Protein AF-A0A1N7NY79-F1 (afdb_monomer)

Mean predicted aligned error: 8.46 Å

Foldseek 3Di:
DVVVVVVVVVVVVVVVVVVVLVVCQVVFDKDWAQAKKWWAPDPVRIDIDGGGFIWTFDDDDPVDTDTDHDDDDPPVVVDDDDDDPDDPDDDGTDIDDD

Sequence (98 aa):
MRYFVLILVSILSFAAGAFWFKWQLLESKPVSLTQTLSVQSSSDNIGVLPKGTILYPYSDGPDIETYILFVNSKYLNAIEAVGFENIMTVAPLDGYSE

Nearest PDB structures (foldseek):
  2p17-assembly1_A  TM=5.263E-01  e=1.594E+00  Geobacillus kaustophilus HTA426
  5va1-assembly1_A  TM=4.534E-01  e=3.941E+00  Homo sapiens
  5va3-assembly1_A  TM=4.617E-01  e=5.659E+00  Homo sapiens

Organism: NCBI:txid619304

pLDDT: mean 83.6, std 10.9, range [52.41, 95.25]

Solvent-accessible surface area (backbone atoms only — not comparable to full-atom values): 6271 Å² total; per-residue (Å²): 110,76,65,59,54,52,54,51,51,52,53,52,52,51,52,50,50,57,50,50,56,57,48,49,56,74,68,42,76,66,46,60,36,90,49,63,36,40,30,32,83,47,102,87,44,73,49,74,46,58,53,62,46,65,35,34,68,70,48,83,50,98,90,51,74,42,65,46,74,88,78,92,77,89,60,63,89,82,58,79,93,76,80,69,93,42,96,92,54,84,86,77,64,53,74,44,74,133

Secondary structure (DSSP, 8-state):
-HHHHHHHHHHHHHHHHHHHHHHHHHHS--EE-SS-EEEEEETTEEEEEPTT-EEEEEE--SS--EEE-----S-GGG--PPPPSSTT---PPEEE--

Structure (mmCIF, N/CA/C/O backbone):
data_AF-A0A1N7NY79-F1
#
_entry.id   AF-A0A1N7NY79-F1
#
loop_
_atom_site.group_PDB
_atom_site.id
_atom_site.type_symbol
_atom_site.label_atom_id
_atom_site.label_alt_id
_atom_site.label_comp_id
_atom_site.label_asym_id
_atom_site.label_entity_id
_atom_site.label_seq_id
_atom_site.pdbx_PDB_ins_code
_atom_site.Cartn_x
_atom_site.Cartn_y
_atom_site.Cartn_z
_atom_site.occupancy
_atom_site.B_iso_or_equiv
_atom_site.auth_seq_id
_atom_site.auth_comp_id
_atom_site.auth_asym_id
_atom_site.auth_atom_i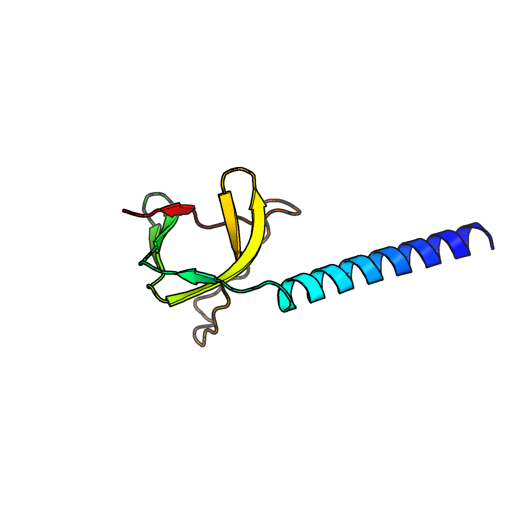d
_atom_site.pdbx_PDB_model_num
ATOM 1 N N . MET A 1 1 ? 29.427 -1.804 -34.202 1.00 63.50 1 MET A N 1
ATOM 2 C CA . MET A 1 1 ? 29.954 -1.011 -33.066 1.00 63.50 1 MET A CA 1
ATOM 3 C C . MET A 1 1 ? 28.977 0.068 -32.595 1.00 63.50 1 MET A C 1
ATOM 5 O O . MET A 1 1 ? 28.4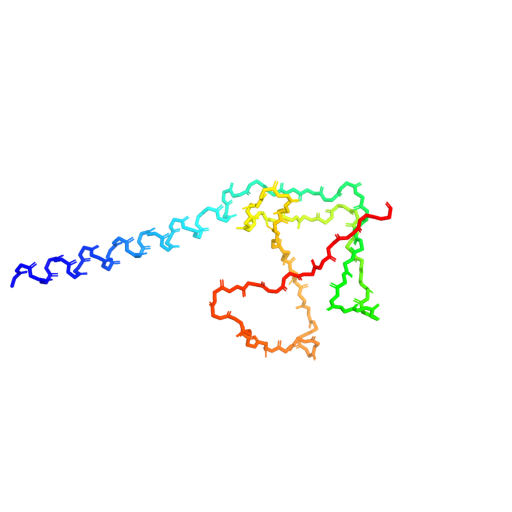90 -0.051 -31.483 1.00 63.50 1 MET A O 1
ATOM 9 N N . ARG A 1 2 ? 28.612 1.068 -33.415 1.00 73.88 2 ARG A N 1
ATOM 10 C CA . ARG A 1 2 ? 27.777 2.217 -32.985 1.00 73.88 2 ARG A CA 1
ATOM 11 C C . ARG A 1 2 ? 26.399 1.844 -32.400 1.00 73.88 2 ARG A C 1
ATOM 13 O O . ARG A 1 2 ? 26.019 2.384 -31.371 1.00 73.88 2 ARG A O 1
ATOM 20 N N . TYR A 1 3 ? 25.692 0.878 -32.991 1.00 85.25 3 TYR A N 1
ATOM 21 C CA . TYR A 1 3 ? 24.389 0.414 -32.481 1.00 85.25 3 TYR A CA 1
ATOM 22 C C . TYR A 1 3 ? 24.489 -0.443 -31.214 1.00 85.25 3 TYR A C 1
ATOM 24 O O . TYR A 1 3 ? 23.613 -0.377 -30.364 1.00 85.25 3 TYR A O 1
ATOM 32 N N . PHE A 1 4 ? 25.580 -1.197 -31.052 1.00 89.75 4 PHE A N 1
ATOM 33 C CA . PHE A 1 4 ? 25.819 -2.007 -29.852 1.00 89.75 4 PHE A CA 1
ATOM 34 C C . PHE A 1 4 ? 25.982 -1.134 -28.606 1.00 89.75 4 PHE A C 1
ATOM 36 O O . PHE A 1 4 ? 25.438 -1.455 -27.557 1.00 89.75 4 PHE A O 1
ATOM 43 N N . VAL A 1 5 ? 26.679 -0.001 -28.741 1.00 92.00 5 VAL A N 1
ATOM 44 C CA . VAL A 1 5 ? 26.826 0.977 -27.655 1.00 92.00 5 VAL A CA 1
ATOM 45 C C . VAL A 1 5 ? 25.473 1.586 -27.286 1.00 92.00 5 VAL A C 1
ATOM 47 O O . VAL A 1 5 ? 25.163 1.691 -26.106 1.00 92.00 5 VAL A O 1
ATOM 50 N N . LEU A 1 6 ? 24.640 1.930 -28.274 1.00 91.88 6 LEU A N 1
ATOM 51 C CA . LEU A 1 6 ? 23.305 2.481 -28.017 1.00 91.88 6 LEU A CA 1
ATOM 52 C C . LEU A 1 6 ? 22.402 1.479 -27.290 1.00 91.88 6 LEU A C 1
ATOM 54 O O . LEU A 1 6 ? 21.798 1.837 -26.287 1.00 91.88 6 LEU A O 1
ATOM 58 N N . ILE A 1 7 ? 22.371 0.220 -27.739 1.00 93.94 7 ILE A N 1
ATOM 59 C CA . ILE A 1 7 ? 21.592 -0.842 -27.086 1.00 93.94 7 ILE A CA 1
ATOM 60 C C . ILE A 1 7 ? 22.069 -1.050 -25.643 1.00 93.94 7 ILE A C 1
ATOM 62 O O . ILE A 1 7 ? 21.248 -1.128 -24.732 1.00 93.94 7 ILE A O 1
ATOM 66 N N . LEU A 1 8 ? 23.386 -1.086 -25.417 1.00 94.31 8 LEU A N 1
ATOM 67 C CA . LEU A 1 8 ? 23.956 -1.245 -24.079 1.00 94.31 8 LEU A CA 1
ATOM 68 C C . LEU A 1 8 ? 23.558 -0.088 -23.150 1.00 94.31 8 LEU A C 1
ATOM 70 O O . LEU A 1 8 ? 23.124 -0.330 -22.027 1.00 94.31 8 LEU A O 1
ATOM 74 N N . VAL A 1 9 ? 23.667 1.159 -23.621 1.00 94.62 9 VAL A N 1
ATOM 75 C CA . VAL A 1 9 ? 23.277 2.344 -22.843 1.00 94.62 9 VAL A CA 1
ATOM 76 C C . VAL A 1 9 ? 21.782 2.319 -22.532 1.00 94.62 9 VAL A C 1
ATOM 78 O O . VAL A 1 9 ? 21.411 2.559 -21.389 1.00 94.62 9 VAL A 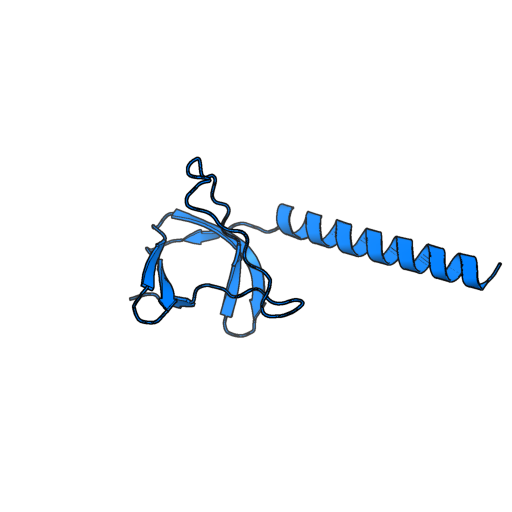O 1
ATOM 81 N N . SER A 1 10 ? 20.925 1.951 -23.489 1.00 92.19 10 SER A N 1
ATOM 82 C CA . SER A 1 10 ? 19.481 1.831 -23.251 1.00 92.19 10 SER A CA 1
ATOM 83 C C . SER A 1 10 ? 19.142 0.783 -22.188 1.00 92.19 10 SER A C 1
ATOM 85 O O . SER A 1 10 ? 18.326 1.061 -21.310 1.00 92.19 10 SER A O 1
ATOM 87 N N . ILE A 1 11 ? 19.786 -0.390 -22.220 1.00 94.56 11 ILE A N 1
ATOM 88 C CA . ILE A 1 11 ? 19.587 -1.437 -21.204 1.00 94.56 11 ILE A CA 1
ATOM 89 C C . ILE A 1 11 ? 20.033 -0.936 -19.825 1.00 94.56 11 ILE A C 1
ATOM 91 O O . ILE A 1 11 ? 19.312 -1.119 -18.845 1.00 94.56 11 ILE A O 1
ATOM 95 N N . LEU A 1 12 ? 21.189 -0.270 -19.745 1.00 93.62 12 LEU A N 1
ATOM 96 C CA . LEU A 1 12 ? 21.699 0.282 -18.489 1.00 93.62 12 LEU A CA 1
ATOM 97 C C . LEU A 1 12 ? 20.795 1.389 -17.935 1.00 93.62 12 LEU A C 1
ATOM 99 O O . LEU A 1 12 ? 20.501 1.383 -16.742 1.00 93.62 12 LEU A O 1
ATOM 103 N N . SER A 1 13 ? 20.307 2.301 -18.779 1.00 93.06 13 SER A N 1
ATOM 104 C CA . SER A 1 13 ? 19.363 3.348 -18.372 1.00 93.06 13 SER A CA 1
ATOM 105 C C . SER A 1 13 ? 18.034 2.766 -17.888 1.00 93.06 13 SER A C 1
ATOM 107 O O . SER A 1 13 ? 17.510 3.219 -16.872 1.00 93.06 13 SER A O 1
ATOM 109 N N . PHE A 1 14 ? 17.512 1.736 -18.561 1.00 90.25 14 PHE A N 1
ATOM 110 C CA . PHE A 1 14 ? 16.294 1.050 -18.131 1.00 90.25 14 PHE A CA 1
ATOM 111 C C . PHE A 1 14 ? 16.487 0.346 -16.780 1.00 90.25 14 PHE A C 1
ATOM 113 O O . PHE A 1 14 ? 15.674 0.518 -15.873 1.00 90.25 14 PHE A O 1
ATOM 120 N N . ALA A 1 15 ? 17.589 -0.392 -16.610 1.00 87.38 15 ALA A N 1
ATOM 121 C CA . ALA A 1 15 ? 17.909 -1.065 -15.352 1.00 87.38 15 ALA A CA 1
ATOM 122 C C . ALA A 1 15 ? 18.110 -0.068 -14.198 1.00 87.38 15 ALA A C 1
ATOM 124 O O . ALA A 1 15 ? 17.615 -0.300 -13.096 1.00 87.38 15 ALA A O 1
ATOM 125 N N . ALA A 1 16 ? 18.778 1.062 -14.456 1.00 86.31 16 ALA A N 1
ATOM 126 C CA . ALA A 1 16 ? 18.944 2.137 -13.481 1.00 86.31 16 ALA A CA 1
ATOM 127 C C . ALA A 1 16 ? 17.595 2.754 -13.075 1.00 86.31 16 ALA A C 1
ATOM 129 O O . ALA A 1 16 ? 17.358 2.960 -11.888 1.00 86.31 16 ALA A O 1
ATOM 130 N N . GLY A 1 17 ? 16.689 2.983 -14.033 1.00 82.62 17 GLY A N 1
ATOM 131 C CA . GLY A 1 17 ? 15.335 3.471 -13.756 1.00 82.62 17 GLY A CA 1
ATOM 132 C C . GLY A 1 17 ? 14.506 2.490 -12.921 1.00 82.62 17 GLY A C 1
ATOM 133 O O . GLY A 1 17 ? 13.913 2.883 -11.918 1.00 82.62 17 GLY A O 1
ATOM 134 N N . ALA A 1 18 ? 14.520 1.200 -13.271 1.00 74.25 18 ALA A N 1
ATOM 135 C CA . ALA A 1 18 ? 13.821 0.162 -12.509 1.00 74.25 18 ALA A CA 1
ATOM 136 C C . ALA A 1 18 ? 14.354 0.037 -11.070 1.00 74.25 18 ALA A C 1
ATOM 138 O O . ALA A 1 18 ? 13.593 -0.149 -10.119 1.00 74.25 18 ALA A O 1
ATOM 139 N N . PHE A 1 19 ? 15.670 0.172 -10.899 1.00 75.62 19 PHE A N 1
ATOM 140 C CA . PHE A 1 19 ? 16.308 0.151 -9.589 1.00 75.62 19 PHE A CA 1
ATOM 141 C C . PHE A 1 19 ? 15.981 1.397 -8.755 1.00 75.62 19 PHE A C 1
ATOM 143 O O . PHE A 1 19 ? 15.663 1.267 -7.573 1.00 75.62 19 PHE A O 1
ATOM 150 N N . 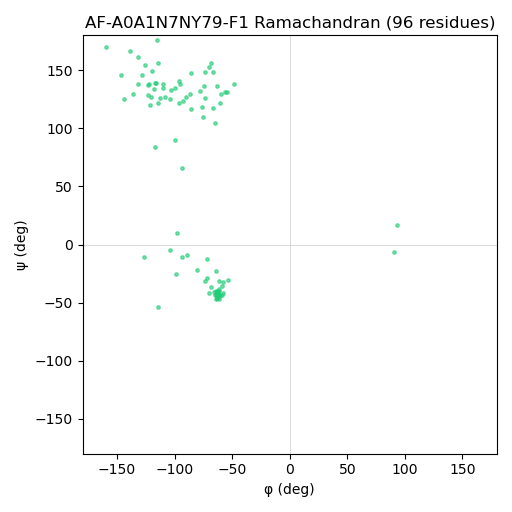TRP A 1 20 ? 15.972 2.580 -9.378 1.00 75.56 20 TRP A N 1
ATOM 151 C CA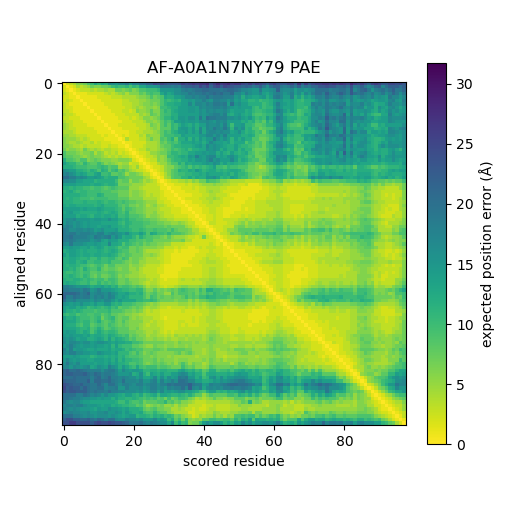 . TRP A 1 20 ? 15.555 3.833 -8.743 1.00 75.56 20 TRP A CA 1
ATOM 152 C C . TRP A 1 20 ? 14.113 3.759 -8.233 1.00 75.56 20 TRP A C 1
ATOM 154 O O . TRP A 1 20 ? 13.845 4.117 -7.090 1.00 75.56 20 TRP A O 1
ATOM 164 N N . PHE A 1 21 ? 13.201 3.202 -9.031 1.00 67.69 21 PHE A N 1
ATOM 165 C CA . PHE A 1 21 ? 11.801 3.028 -8.640 1.00 67.69 21 PHE A CA 1
ATOM 166 C C . PHE A 1 21 ? 11.637 2.120 -7.410 1.00 67.69 21 PHE A C 1
ATOM 168 O O . PHE A 1 21 ? 10.864 2.417 -6.501 1.00 67.69 21 PHE A O 1
ATOM 175 N N . LYS A 1 22 ? 12.419 1.034 -7.323 1.00 62.75 22 LYS A N 1
ATOM 176 C CA . LYS A 1 22 ? 12.435 0.175 -6.128 1.00 62.75 22 LYS A CA 1
ATOM 177 C C . LYS A 1 22 ? 12.925 0.933 -4.890 1.00 62.75 22 LYS A C 1
ATOM 179 O O . LYS A 1 22 ? 12.387 0.730 -3.802 1.00 62.75 22 LYS A O 1
ATOM 184 N N . TRP A 1 23 ? 13.938 1.785 -5.044 1.00 64.56 23 TRP A N 1
ATOM 185 C CA . TRP A 1 23 ? 14.437 2.607 -3.941 1.00 64.56 23 TRP A CA 1
ATOM 186 C C . TRP A 1 23 ? 13.440 3.674 -3.506 1.00 64.56 23 TRP A C 1
ATOM 188 O O . TRP A 1 23 ? 13.275 3.889 -2.310 1.00 64.56 23 TRP A O 1
ATOM 198 N N . GLN A 1 24 ? 12.705 4.253 -4.453 1.00 69.94 24 GLN A N 1
ATOM 199 C CA . GLN A 1 24 ? 11.656 5.227 -4.179 1.00 69.94 24 GLN A CA 1
ATOM 200 C C . GLN A 1 24 ? 10.563 4.662 -3.259 1.00 69.94 24 GLN A C 1
ATOM 202 O O . GLN A 1 24 ? 10.087 5.377 -2.383 1.00 69.94 24 GLN A O 1
ATOM 207 N N . LEU A 1 25 ? 10.212 3.375 -3.381 1.00 69.69 25 LEU A N 1
ATOM 208 C CA . LEU A 1 25 ? 9.281 2.726 -2.449 1.00 69.69 25 LEU A CA 1
ATOM 209 C C . LEU A 1 25 ? 9.861 2.638 -1.025 1.00 69.69 25 LEU A C 1
ATOM 211 O O . LEU A 1 25 ? 9.151 2.876 -0.052 1.00 69.69 25 LEU A O 1
ATOM 215 N N . LEU A 1 26 ? 11.150 2.315 -0.891 1.00 68.06 26 LEU A N 1
ATOM 216 C CA . LEU A 1 26 ? 11.827 2.208 0.410 1.00 68.06 26 LEU A CA 1
ATOM 217 C C . LEU A 1 26 ? 12.056 3.573 1.076 1.00 68.06 26 LEU A C 1
ATOM 219 O O . LEU A 1 26 ? 12.095 3.653 2.301 1.00 68.06 26 LEU A O 1
ATOM 223 N N . GLU A 1 27 ? 12.206 4.629 0.279 1.00 71.75 27 GLU A N 1
ATOM 224 C CA . GLU A 1 27 ? 12.342 6.015 0.743 1.00 71.75 27 GLU A CA 1
ATOM 225 C C . GLU A 1 27 ? 10.996 6.738 0.889 1.00 71.75 27 GLU A C 1
ATOM 227 O O . GLU A 1 27 ? 10.940 7.841 1.443 1.00 71.75 27 GLU A O 1
ATOM 232 N N . SER A 1 28 ? 9.904 6.129 0.416 1.00 73.00 28 SER A N 1
ATOM 233 C CA . SER A 1 28 ? 8.564 6.680 0.582 1.00 73.00 28 SER A CA 1
ATOM 234 C C . SER A 1 28 ? 8.256 6.815 2.074 1.00 73.00 28 SER A C 1
ATOM 236 O O . SER A 1 28 ? 8.474 5.894 2.863 1.00 73.00 28 SER A O 1
ATOM 238 N N . LYS A 1 29 ? 7.803 8.0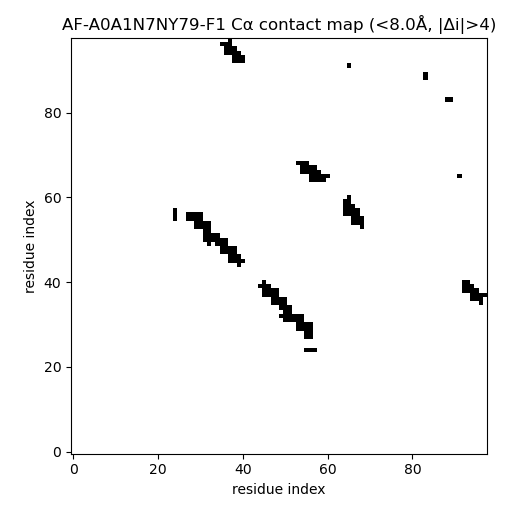01 2.492 1.00 85.31 29 LYS A N 1
ATOM 239 C CA . LYS A 1 29 ? 7.431 8.256 3.887 1.00 85.31 29 LYS A CA 1
ATOM 240 C C . LYS A 1 29 ? 6.085 7.577 4.142 1.00 85.31 29 LYS A C 1
ATOM 242 O O . LYS A 1 29 ? 5.088 8.055 3.600 1.00 85.31 29 LY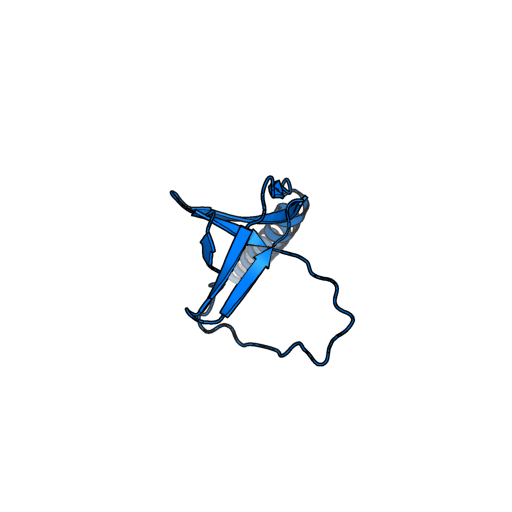S A O 1
ATOM 247 N N . PRO A 1 30 ? 6.028 6.487 4.926 1.00 90.00 30 PRO A N 1
ATOM 248 C CA . PRO A 1 30 ? 4.767 5.817 5.183 1.00 90.00 30 PRO A CA 1
ATOM 249 C C . PRO A 1 30 ? 3.848 6.724 6.000 1.00 90.00 30 PRO A C 1
ATOM 251 O O . PRO A 1 30 ? 4.305 7.509 6.837 1.00 90.00 30 PRO A O 1
ATOM 254 N N . VAL A 1 31 ? 2.548 6.578 5.780 1.00 92.25 31 VAL A N 1
ATOM 255 C CA . VAL A 1 31 ? 1.506 7.302 6.512 1.00 92.25 31 VAL A CA 1
ATOM 256 C C . VAL A 1 31 ? 0.680 6.324 7.340 1.00 92.25 31 VAL A C 1
ATOM 258 O O . VAL A 1 31 ? 0.638 5.129 7.053 1.00 92.25 31 VAL A O 1
ATOM 261 N N . SER A 1 32 ? 0.048 6.811 8.405 1.00 94.94 32 SER A N 1
ATOM 262 C CA . SER A 1 32 ? -0.779 5.992 9.293 1.00 94.94 32 SER A CA 1
ATOM 263 C C . SER A 1 32 ? -2.215 6.490 9.270 1.00 94.94 32 SER A C 1
ATOM 265 O O . SER A 1 32 ? -2.451 7.694 9.391 1.00 94.94 32 SER A O 1
ATOM 267 N N . LEU A 1 33 ? -3.171 5.569 9.144 1.00 93.94 33 LEU A N 1
ATOM 268 C CA . LEU A 1 33 ? -4.589 5.904 9.211 1.00 93.94 33 LEU A CA 1
ATOM 269 C C . LEU A 1 33 ? -4.937 6.532 10.567 1.00 93.94 33 LEU A C 1
ATOM 271 O O . LEU A 1 33 ? -4.766 5.917 11.623 1.00 93.94 33 LEU A O 1
ATOM 275 N N . THR A 1 34 ? -5.473 7.750 10.544 1.00 94.81 34 THR A N 1
ATOM 276 C CA . THR A 1 34 ? -5.905 8.483 11.747 1.00 94.81 34 THR A CA 1
ATOM 277 C C . THR A 1 34 ? -7.283 8.043 12.243 1.00 94.81 34 THR A C 1
ATOM 279 O O . THR A 1 34 ? -7.585 8.189 13.433 1.00 94.81 34 THR A O 1
ATOM 282 N N . GLN A 1 35 ? -8.075 7.445 11.355 1.00 93.25 35 GLN A N 1
ATOM 283 C CA . GLN A 1 35 ? -9.395 6.878 11.596 1.00 93.25 35 GLN A CA 1
ATOM 284 C C . GLN A 1 35 ? -9.555 5.548 10.857 1.00 93.25 35 GLN A C 1
ATOM 286 O O . GLN A 1 35 ? -8.738 5.194 10.011 1.00 93.25 35 GLN A O 1
ATOM 291 N N . THR A 1 36 ? -10.589 4.795 11.213 1.00 93.69 36 THR A N 1
ATOM 292 C CA . THR A 1 36 ? -10.975 3.586 10.486 1.00 93.69 36 THR A CA 1
ATOM 293 C C . THR A 1 36 ? -11.392 3.957 9.062 1.00 93.69 36 THR A C 1
ATOM 295 O O . THR A 1 36 ? -12.107 4.938 8.881 1.00 93.69 36 THR A O 1
ATOM 298 N N . LEU A 1 37 ? -10.942 3.190 8.068 1.00 93.06 37 LEU A N 1
ATOM 299 C CA . LEU A 1 37 ? -11.274 3.405 6.660 1.00 93.06 37 LEU A CA 1
ATOM 300 C C . LEU A 1 37 ? -12.098 2.224 6.147 1.00 93.06 37 LEU A C 1
ATOM 302 O O . LEU A 1 37 ? -11.631 1.083 6.188 1.00 93.06 37 LEU A O 1
ATOM 306 N N . SER A 1 38 ? -13.303 2.494 5.654 1.00 92.81 38 SER A N 1
ATOM 307 C CA . SER A 1 38 ? -14.111 1.490 4.962 1.00 92.81 38 SER A CA 1
ATOM 308 C C . SER A 1 38 ? -13.575 1.323 3.545 1.00 92.81 38 SER A C 1
ATOM 310 O O . SER A 1 38 ? -13.325 2.313 2.858 1.00 92.81 38 SER A O 1
ATOM 312 N N . VAL A 1 39 ? -13.368 0.079 3.120 1.00 91.88 39 VAL A N 1
ATOM 313 C CA . VAL A 1 39 ? -12.856 -0.256 1.786 1.00 91.88 39 VAL A CA 1
ATOM 314 C C . VAL A 1 39 ? -13.841 -1.170 1.078 1.00 91.88 39 VAL A C 1
ATOM 316 O O . VAL A 1 39 ? -14.356 -2.100 1.691 1.00 91.88 39 VAL A O 1
ATOM 319 N N . GLN A 1 40 ? -14.102 -0.938 -0.204 1.00 89.38 40 GLN A N 1
ATOM 320 C CA . GLN A 1 40 ? -15.003 -1.788 -0.985 1.00 89.38 40 GLN A CA 1
ATOM 321 C C . GLN A 1 40 ? -14.296 -2.371 -2.207 1.00 89.38 40 GLN A C 1
ATOM 323 O O . GLN A 1 40 ? -13.549 -1.683 -2.901 1.00 89.38 40 GLN A O 1
ATOM 328 N N . SER A 1 41 ? -14.550 -3.655 -2.470 1.00 85.25 41 SER A N 1
ATOM 329 C CA . SER A 1 41 ? -14.165 -4.306 -3.732 1.00 85.25 41 SER A CA 1
ATOM 330 C C . SER A 1 41 ? -15.339 -4.394 -4.710 1.00 85.25 41 SER A C 1
ATOM 332 O O . SER A 1 41 ? -15.132 -4.519 -5.912 1.00 85.25 41 SER A O 1
ATOM 334 N N . SER A 1 42 ? -16.569 -4.392 -4.195 1.00 83.81 42 SER A N 1
ATOM 335 C CA . SER A 1 42 ? -17.831 -4.346 -4.943 1.00 83.81 42 SER A CA 1
ATOM 336 C C . SER A 1 42 ? -18.936 -3.846 -4.005 1.00 83.81 42 SER A C 1
ATOM 338 O O . SER A 1 42 ? -18.709 -3.766 -2.798 1.00 83.81 42 SER A O 1
ATOM 340 N N . SER A 1 43 ? -20.128 -3.541 -4.530 1.00 81.81 43 SER A N 1
ATOM 341 C CA . SER A 1 43 ? -21.251 -2.987 -3.749 1.00 81.81 43 SER A CA 1
ATOM 342 C C . SER A 1 43 ? -21.630 -3.811 -2.515 1.00 81.81 43 SER A C 1
ATOM 344 O O . SER A 1 43 ? -22.076 -3.247 -1.521 1.00 81.81 43 SER A O 1
ATOM 346 N N . ASP A 1 44 ? -21.425 -5.128 -2.573 1.00 83.56 44 ASP A N 1
ATOM 347 C CA . ASP A 1 44 ? -21.790 -6.058 -1.501 1.00 83.56 44 ASP A CA 1
ATOM 348 C C . ASP A 1 44 ? -20.574 -6.536 -0.688 1.00 83.56 44 ASP A C 1
ATOM 350 O O . ASP A 1 44 ? -20.726 -7.269 0.291 1.00 83.56 44 ASP A O 1
ATOM 354 N N . ASN A 1 45 ? -19.355 -6.150 -1.084 1.00 84.75 45 ASN A N 1
ATOM 355 C CA . ASN A 1 45 ? -18.114 -6.611 -0.465 1.00 84.75 45 ASN A CA 1
ATOM 356 C C . ASN A 1 45 ? -17.357 -5.437 0.155 1.00 84.75 45 ASN A C 1
ATOM 358 O O . ASN A 1 45 ? -16.466 -4.842 -0.464 1.00 84.75 45 ASN A O 1
ATOM 362 N N . ILE A 1 46 ? -17.767 -5.122 1.384 1.00 87.94 46 ILE A N 1
ATOM 363 C CA . ILE A 1 46 ? -17.224 -4.048 2.212 1.00 87.94 46 ILE A CA 1
ATOM 364 C C . ILE A 1 46 ? -16.331 -4.665 3.291 1.00 87.94 46 ILE A C 1
ATOM 366 O O . ILE A 1 46 ? -16.749 -5.527 4.065 1.00 87.94 46 ILE A O 1
ATOM 370 N N . GLY A 1 47 ? -15.091 -4.197 3.340 1.00 90.56 47 GLY A N 1
ATOM 371 C CA . GLY A 1 47 ? -14.114 -4.475 4.378 1.00 90.56 47 GLY A CA 1
ATOM 372 C C . GLY A 1 47 ? -13.748 -3.211 5.148 1.00 90.56 47 GLY A C 1
ATOM 373 O O . GLY A 1 47 ? -14.189 -2.104 4.840 1.00 90.56 47 GLY A O 1
ATOM 374 N N . VAL A 1 48 ? -12.915 -3.377 6.172 1.00 92.69 48 VAL A N 1
ATOM 375 C CA . VAL A 1 48 ? -12.509 -2.275 7.046 1.00 92.69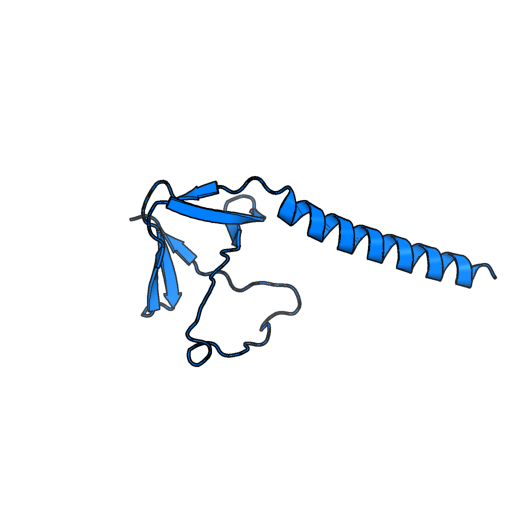 48 VAL A CA 1
ATOM 376 C C . VAL A 1 48 ? -11.011 -2.346 7.310 1.00 92.69 48 VAL A C 1
ATOM 378 O O . VAL A 1 48 ? -10.496 -3.380 7.739 1.00 92.69 48 VAL A O 1
ATOM 381 N N . LEU A 1 49 ? -10.318 -1.227 7.101 1.00 93.75 49 LEU A N 1
ATOM 382 C CA . LEU A 1 49 ? -8.947 -1.023 7.550 1.00 93.75 49 LEU A CA 1
ATOM 383 C C . LEU A 1 49 ? -8.959 -0.280 8.894 1.00 93.75 49 LEU A C 1
ATOM 385 O O . LEU A 1 49 ? -9.498 0.826 8.988 1.00 93.75 49 LEU A O 1
ATOM 389 N N . PRO A 1 50 ? -8.376 -0.856 9.958 1.00 95.06 50 PRO A N 1
ATOM 390 C CA . PRO A 1 50 ? -8.406 -0.239 11.274 1.00 95.06 50 PRO A CA 1
ATOM 391 C C . PRO A 1 50 ? -7.530 1.017 11.336 1.00 95.06 50 PRO A C 1
ATOM 393 O O . PRO A 1 50 ? -6.495 1.119 10.665 1.00 95.06 50 PRO A O 1
ATOM 396 N N . LYS A 1 51 ? -7.900 1.945 12.227 1.00 95.06 51 LYS A N 1
ATOM 397 C CA . LYS A 1 51 ? -7.030 3.055 12.636 1.00 95.06 51 LYS A CA 1
ATOM 398 C C . LYS A 1 51 ? -5.634 2.534 12.998 1.00 95.06 51 LYS A C 1
ATOM 400 O O . LYS A 1 51 ? -5.496 1.529 13.692 1.00 95.06 51 LYS A O 1
ATOM 405 N N . GLY A 1 52 ? -4.605 3.251 12.562 1.00 94.94 52 GLY A N 1
ATOM 406 C CA . GLY A 1 52 ? -3.208 2.888 12.778 1.00 94.94 52 GLY A CA 1
ATOM 407 C C . GLY A 1 52 ? -2.604 2.020 11.673 1.00 94.94 52 GLY A C 1
ATOM 408 O O . GLY A 1 52 ? -1.392 1.814 11.689 1.00 94.94 52 GLY A O 1
ATOM 409 N N . THR A 1 53 ? -3.397 1.556 10.697 1.00 95.25 53 THR A N 1
ATOM 410 C CA . THR A 1 53 ? -2.870 0.849 9.515 1.00 95.25 53 THR A CA 1
ATOM 411 C C . THR A 1 53 ? -1.844 1.722 8.795 1.00 95.25 53 THR A C 1
ATOM 413 O O . THR A 1 53 ? -2.097 2.903 8.550 1.00 95.25 53 THR A O 1
ATOM 416 N N . ILE A 1 54 ? -0.684 1.140 8.483 1.00 94.12 54 ILE A N 1
ATOM 417 C CA . ILE A 1 54 ? 0.409 1.817 7.784 1.00 94.12 54 ILE A CA 1
ATOM 418 C C . ILE A 1 54 ? 0.246 1.630 6.278 1.00 94.12 54 ILE A C 1
ATOM 420 O O . ILE A 1 54 ? 0.133 0.502 5.798 1.00 94.12 54 ILE A O 1
ATOM 424 N N . LEU A 1 55 ? 0.257 2.743 5.552 1.00 92.75 55 LEU A N 1
ATOM 425 C CA . LEU A 1 55 ? 0.100 2.816 4.106 1.00 92.75 55 LEU A CA 1
ATOM 426 C C . LEU A 1 55 ? 1.374 3.375 3.470 1.00 92.75 55 LEU A C 1
ATOM 428 O O . LEU A 1 55 ? 1.981 4.318 3.986 1.00 92.75 55 LEU A O 1
ATOM 432 N N . TYR A 1 56 ? 1.772 2.792 2.342 1.00 90.56 56 TYR A N 1
ATOM 433 C CA . TYR A 1 56 ? 2.961 3.194 1.591 1.00 90.56 56 TYR A CA 1
ATOM 434 C C . TYR A 1 56 ? 2.541 3.886 0.295 1.00 90.56 56 TYR A C 1
ATOM 436 O O . TYR A 1 56 ? 1.766 3.294 -0.454 1.00 90.56 56 TYR A O 1
ATOM 444 N N . PRO A 1 57 ? 3.024 5.104 0.002 1.00 87.69 57 PRO A N 1
ATOM 445 C CA . PRO A 1 57 ? 2.693 5.797 -1.240 1.00 87.69 57 PRO A CA 1
ATOM 446 C C . PRO A 1 57 ? 3.004 4.949 -2.480 1.00 87.69 57 PRO A C 1
ATOM 448 O O . PRO A 1 57 ? 4.103 4.403 -2.602 1.00 87.69 57 PRO A O 1
ATOM 451 N N . TYR A 1 58 ? 2.042 4.852 -3.398 1.00 83.12 58 TYR A N 1
ATOM 452 C CA . TYR A 1 58 ? 2.214 4.180 -4.688 1.00 83.12 58 TYR A CA 1
ATOM 453 C C . TYR A 1 58 ? 2.115 5.157 -5.856 1.00 83.12 58 TYR A C 1
ATOM 455 O O . TYR A 1 58 ? 3.031 5.231 -6.675 1.00 83.12 58 TYR A O 1
ATOM 463 N N . SER A 1 59 ? 1.026 5.921 -5.919 1.00 79.38 59 SER A N 1
ATOM 464 C CA . SER A 1 59 ? 0.827 6.945 -6.942 1.00 79.38 59 SER A CA 1
ATOM 465 C C . SER A 1 59 ? 0.051 8.122 -6.383 1.00 79.38 59 SER A C 1
ATOM 467 O O . SER A 1 59 ? -0.845 7.947 -5.559 1.00 79.38 59 SER A O 1
ATOM 469 N N . ASP A 1 60 ? 0.389 9.303 -6.876 1.00 77.62 60 ASP A N 1
ATOM 470 C CA . ASP A 1 60 ? -0.250 10.562 -6.524 1.00 77.62 60 ASP A CA 1
ATOM 471 C C . ASP A 1 60 ? -1.062 11.062 -7.727 1.00 77.62 60 ASP A C 1
ATOM 473 O O . ASP A 1 60 ? -0.604 10.991 -8.874 1.00 77.62 60 ASP A O 1
ATOM 477 N N . GLY A 1 61 ? -2.287 11.498 -7.465 1.00 76.31 61 GLY A N 1
ATOM 478 C CA . GLY A 1 61 ? -3.241 12.005 -8.441 1.00 76.31 61 GLY A CA 1
ATOM 479 C C . GLY A 1 61 ? -3.839 13.319 -7.938 1.00 76.31 61 GLY A C 1
ATOM 480 O O . GLY A 1 61 ? -3.780 13.600 -6.747 1.00 76.31 61 GLY A O 1
ATOM 481 N N . PRO A 1 62 ? -4.440 14.140 -8.816 1.00 75.75 62 PRO A N 1
ATOM 482 C CA . PRO A 1 62 ? -4.899 15.482 -8.445 1.00 75.75 62 PRO A CA 1
ATOM 483 C C . PRO A 1 62 ? -5.909 15.491 -7.287 1.00 75.75 62 PRO A C 1
ATOM 485 O O . PRO A 1 62 ? -5.899 16.427 -6.494 1.00 75.75 62 PRO A O 1
ATOM 488 N N . ASP A 1 63 ? -6.736 14.447 -7.182 1.00 83.50 63 ASP A N 1
ATOM 489 C CA . ASP A 1 63 ? -7.807 14.346 -6.183 1.00 83.50 63 ASP A CA 1
ATOM 490 C C . ASP A 1 63 ? -7.744 13.052 -5.349 1.00 83.50 63 ASP A C 1
ATOM 492 O O . ASP A 1 63 ? -8.492 12.902 -4.383 1.00 83.50 63 ASP A O 1
ATOM 496 N N . ILE A 1 64 ? -6.900 12.087 -5.739 1.00 84.12 64 ILE A N 1
ATOM 497 C CA . ILE A 1 64 ? -6.848 10.748 -5.138 1.00 84.12 64 ILE A CA 1
ATOM 498 C C . ILE A 1 64 ? -5.400 10.264 -5.097 1.00 84.12 64 ILE A C 1
ATOM 500 O O . ILE A 1 64 ? -4.742 10.147 -6.131 1.00 84.12 64 ILE A O 1
ATOM 504 N N . GLU A 1 65 ? -4.947 9.895 -3.903 1.00 87.00 65 GLU A N 1
ATOM 505 C CA . GLU A 1 65 ? -3.695 9.174 -3.693 1.00 87.00 65 GLU A CA 1
ATOM 506 C C . GLU A 1 65 ? -3.963 7.668 -3.586 1.00 87.00 65 GLU A C 1
ATOM 508 O O . GLU A 1 65 ? -4.936 7.224 -2.975 1.00 87.00 65 GLU A O 1
ATOM 513 N N . THR A 1 66 ? -3.084 6.861 -4.177 1.00 88.06 66 THR A N 1
ATOM 514 C CA . THR A 1 66 ? -3.127 5.397 -4.080 1.00 88.06 66 THR A CA 1
ATOM 515 C C . THR A 1 66 ? -1.962 4.901 -3.241 1.00 88.06 66 THR A C 1
ATOM 517 O O . THR A 1 66 ? -0.821 5.345 -3.405 1.00 88.06 66 THR A O 1
ATOM 520 N N . TYR A 1 67 ? -2.240 3.922 -2.383 1.00 89.38 67 TYR A N 1
ATOM 521 C CA . TYR A 1 67 ? -1.266 3.355 -1.460 1.00 89.38 67 TYR A CA 1
ATOM 522 C C . TYR A 1 67 ? -1.162 1.831 -1.587 1.00 89.38 67 TYR A C 1
ATOM 524 O O . TYR A 1 67 ? -2.115 1.150 -1.960 1.00 89.38 67 TYR A O 1
ATOM 532 N N . ILE A 1 68 ? -0.002 1.291 -1.214 1.00 89.62 68 ILE A N 1
ATOM 533 C CA . ILE A 1 68 ? 0.244 -0.139 -1.014 1.00 89.62 68 ILE A CA 1
ATOM 534 C C . ILE A 1 68 ? 0.080 -0.489 0.469 1.00 89.62 68 ILE A C 1
ATOM 536 O O . ILE A 1 68 ? 0.584 0.212 1.352 1.00 89.62 68 ILE A O 1
ATOM 540 N N . LEU A 1 69 ? -0.561 -1.633 0.725 1.00 90.19 69 LEU A N 1
ATOM 541 C CA . LEU A 1 69 ? -0.632 -2.288 2.029 1.00 90.19 69 LEU A CA 1
ATOM 542 C C . LEU A 1 69 ? 0.150 -3.608 1.989 1.00 90.19 69 LEU A C 1
ATOM 544 O O . LEU A 1 69 ? -0.120 -4.473 1.157 1.00 90.19 69 LEU A O 1
ATOM 548 N N . PHE A 1 70 ? 1.089 -3.791 2.917 1.00 89.00 70 PHE A N 1
ATOM 549 C CA . PHE A 1 70 ? 1.771 -5.071 3.105 1.00 89.00 70 PHE A CA 1
ATOM 550 C C . PHE A 1 70 ? 1.052 -5.907 4.161 1.00 89.00 70 PHE A C 1
ATOM 552 O O . PHE A 1 70 ? 0.912 -5.486 5.309 1.00 89.00 70 PHE A O 1
ATOM 559 N N . VAL A 1 71 ? 0.642 -7.117 3.784 1.00 90.25 71 VAL A N 1
ATOM 560 C CA . VAL A 1 71 ? -0.018 -8.067 4.684 1.00 90.25 71 VAL A CA 1
ATOM 561 C C . VAL A 1 71 ? 0.798 -9.349 4.743 1.00 90.25 71 VAL A C 1
ATOM 563 O O . VAL A 1 71 ? 0.988 -10.031 3.740 1.00 90.25 71 VAL A O 1
ATOM 566 N N . ASN A 1 72 ? 1.254 -9.708 5.940 1.00 91.88 72 ASN A N 1
ATOM 567 C CA . ASN A 1 72 ? 1.812 -11.031 6.188 1.00 91.88 72 ASN A CA 1
ATOM 568 C C . ASN A 1 72 ? 0.669 -11.988 6.530 1.00 91.88 72 ASN A C 1
ATOM 570 O O . ASN A 1 72 ? 0.013 -11.820 7.557 1.00 91.88 72 ASN A O 1
ATOM 574 N N . SER A 1 73 ? 0.448 -13.008 5.699 1.00 91.94 73 SER A N 1
ATOM 575 C CA . SER A 1 73 ? -0.584 -14.021 5.933 1.00 91.94 73 SER A CA 1
ATOM 576 C C . SER A 1 73 ? 0.025 -15.405 6.121 1.00 91.94 73 SER A C 1
ATOM 578 O O . SER A 1 73 ? 0.942 -15.805 5.408 1.00 91.94 73 SER A O 1
ATOM 580 N N . LYS A 1 74 ? -0.523 -16.160 7.076 1.00 94.75 74 LYS A N 1
ATOM 581 C CA . LYS A 1 74 ? -0.273 -17.603 7.222 1.00 94.75 74 LYS A CA 1
ATOM 582 C C . LYS A 1 74 ? -1.326 -18.451 6.496 1.00 94.75 74 LYS A C 1
ATOM 584 O O . LYS A 1 74 ? -1.142 -19.654 6.355 1.00 94.75 74 LYS A O 1
ATOM 589 N N . TYR A 1 75 ? -2.410 -17.833 6.030 1.00 94.44 75 TYR A N 1
ATOM 590 C CA . TYR A 1 75 ? -3.547 -18.493 5.390 1.00 94.44 75 TYR A CA 1
ATOM 591 C C . TYR A 1 75 ? -3.368 -18.500 3.872 1.00 94.44 75 TYR A C 1
ATOM 593 O O . TYR A 1 75 ? -4.094 -17.833 3.141 1.00 94.44 75 TYR A O 1
ATOM 601 N N . LEU A 1 76 ? -2.357 -19.227 3.394 1.00 92.06 76 LEU A N 1
ATOM 602 C CA . LEU A 1 76 ? -2.019 -19.270 1.965 1.00 92.06 76 LEU A CA 1
ATOM 603 C C . LEU A 1 76 ? -3.132 -19.893 1.108 1.00 92.06 76 LEU A C 1
ATOM 605 O O . LEU A 1 76 ? -3.221 -19.613 -0.077 1.00 92.06 76 LEU A O 1
ATOM 609 N N . ASN A 1 77 ? -4.002 -20.702 1.714 1.00 94.19 77 ASN A N 1
ATOM 610 C CA . ASN A 1 77 ? -5.178 -21.286 1.071 1.00 94.19 77 ASN A CA 1
ATOM 611 C C . ASN A 1 77 ? -6.306 -20.276 0.801 1.00 94.19 77 ASN A C 1
ATOM 613 O O . ASN A 1 77 ? -7.244 -20.613 0.088 1.00 94.19 77 ASN A O 1
ATOM 617 N N . ALA A 1 78 ? -6.240 -19.077 1.386 1.00 89.25 78 ALA A N 1
ATOM 618 C CA . ALA A 1 78 ? -7.198 -17.996 1.165 1.00 89.25 78 ALA A CA 1
ATOM 619 C C . ALA A 1 78 ? -6.698 -16.965 0.133 1.00 89.25 78 ALA A C 1
ATOM 621 O O . ALA A 1 78 ? -7.277 -15.890 0.014 1.00 89.25 7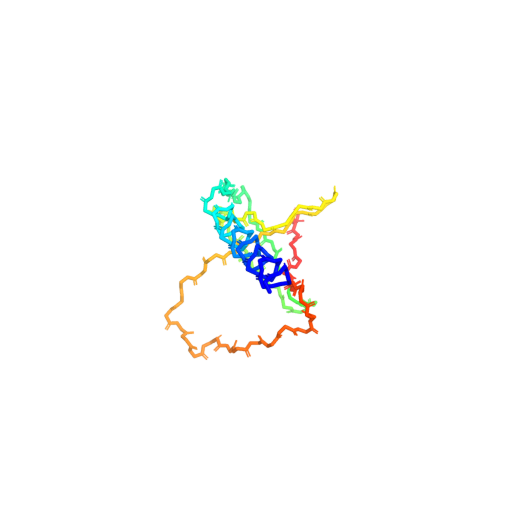8 ALA A O 1
ATOM 622 N N . ILE A 1 79 ? -5.594 -17.260 -0.564 1.00 90.50 79 ILE A N 1
ATOM 623 C CA . ILE A 1 79 ? -4.960 -16.367 -1.535 1.00 90.50 79 ILE A CA 1
ATOM 624 C C . ILE A 1 79 ? -4.887 -17.101 -2.868 1.00 90.50 79 ILE A C 1
ATOM 626 O O . ILE A 1 79 ? -4.355 -18.207 -2.947 1.00 90.50 79 ILE A O 1
ATOM 630 N N . GLU A 1 80 ? -5.372 -16.460 -3.923 1.00 89.31 80 GLU A N 1
ATOM 631 C CA . GLU A 1 80 ? -5.223 -16.933 -5.294 1.00 89.31 80 GLU A CA 1
ATOM 632 C C . GLU A 1 80 ? -4.460 -15.911 -6.139 1.00 89.31 80 GLU A C 1
ATOM 634 O O . GLU A 1 80 ? -4.484 -14.708 -5.873 1.00 89.31 80 GLU A O 1
ATOM 639 N N . ALA A 1 81 ? -3.725 -16.400 -7.139 1.00 84.62 81 ALA A N 1
ATOM 640 C CA . ALA A 1 81 ? -3.025 -15.530 -8.071 1.00 84.62 81 ALA A CA 1
ATOM 641 C C . ALA A 1 81 ? -4.035 -14.943 -9.060 1.00 84.62 81 ALA A C 1
ATOM 643 O O . ALA A 1 81 ? -4.649 -15.678 -9.831 1.00 84.62 81 ALA A O 1
ATOM 644 N N . VAL A 1 82 ? -4.168 -13.620 -9.059 1.00 80.88 82 VAL A N 1
ATOM 645 C CA . VAL A 1 82 ? -5.021 -12.894 -10.002 1.00 80.88 82 VAL A CA 1
ATOM 646 C C . VAL A 1 82 ? -4.135 -12.255 -11.069 1.00 80.88 82 VAL A C 1
ATOM 648 O O . VAL A 1 82 ? -3.089 -11.677 -10.764 1.00 80.88 82 VAL A O 1
ATOM 651 N N . GLY A 1 83 ? -4.520 -12.405 -12.336 1.00 68.88 83 GLY A N 1
ATOM 652 C CA . GLY A 1 83 ? -3.868 -11.707 -13.441 1.00 68.88 83 GLY A CA 1
ATOM 653 C C . GLY A 1 83 ? -4.245 -10.228 -13.444 1.00 68.88 83 GLY A C 1
ATOM 654 O O . GLY A 1 83 ? -5.353 -9.866 -13.062 1.00 68.88 83 GLY A O 1
ATOM 655 N N . PHE A 1 84 ? -3.344 -9.361 -13.899 1.00 67.69 84 PHE A N 1
ATOM 656 C CA . PHE A 1 84 ? -3.696 -7.960 -14.106 1.00 67.69 84 PHE A CA 1
ATOM 657 C C . PHE A 1 84 ? -4.710 -7.858 -15.252 1.00 67.69 84 PHE A C 1
ATOM 659 O O . PHE A 1 84 ? -4.385 -8.215 -16.384 1.00 67.69 84 PHE A O 1
ATOM 666 N N . GLU A 1 85 ? -5.919 -7.363 -14.971 1.00 65.12 85 GLU A N 1
ATOM 667 C CA . GLU A 1 85 ? -6.927 -7.100 -16.012 1.00 65.12 85 GLU A CA 1
ATOM 668 C C . GLU A 1 85 ? -6.436 -6.050 -17.017 1.00 65.12 85 GLU A C 1
ATOM 670 O O . GLU A 1 85 ? -6.734 -6.127 -18.207 1.00 65.12 85 GLU A O 1
ATOM 675 N N . ASN A 1 86 ? -5.611 -5.110 -16.551 1.00 61.69 86 ASN A N 1
ATOM 676 C CA . ASN A 1 86 ? -4.988 -4.079 -17.363 1.00 61.69 86 ASN A CA 1
ATOM 677 C C . ASN A 1 86 ? -3.467 -4.184 -17.278 1.00 61.69 86 ASN A C 1
ATOM 679 O O . ASN A 1 86 ? -2.870 -4.156 -16.199 1.00 61.69 86 ASN A O 1
ATOM 683 N N . ILE A 1 87 ? -2.821 -4.261 -18.440 1.00 52.41 87 ILE A N 1
ATOM 684 C CA . ILE A 1 87 ? -1.365 -4.227 -18.549 1.00 52.41 87 ILE A CA 1
ATOM 685 C C . ILE A 1 87 ? -0.929 -2.834 -18.074 1.00 52.41 87 ILE A C 1
ATOM 687 O O . ILE A 1 87 ? -1.093 -1.866 -18.809 1.00 52.41 87 ILE A O 1
ATOM 691 N N . MET A 1 88 ? -0.378 -2.755 -16.856 1.00 55.81 88 MET A N 1
ATOM 692 C CA . MET A 1 88 ? 0.171 -1.552 -16.196 1.00 55.81 88 MET A CA 1
ATOM 693 C C . MET A 1 88 ? -0.773 -0.752 -15.279 1.00 55.81 88 MET A C 1
ATOM 695 O O . MET A 1 88 ? -0.431 0.378 -14.936 1.00 55.81 88 MET A O 1
ATOM 699 N N . THR A 1 89 ? -1.905 -1.300 -14.820 1.00 61.72 89 THR A N 1
ATOM 700 C CA . THR A 1 89 ? -2.690 -0.638 -13.758 1.00 61.72 89 THR A CA 1
ATOM 701 C C . THR A 1 89 ? -2.997 -1.579 -12.598 1.00 61.72 89 THR A C 1
ATOM 703 O O . THR A 1 89 ? -3.191 -2.781 -12.773 1.00 61.72 89 THR A O 1
ATOM 706 N N . VAL A 1 90 ? -3.027 -1.020 -11.390 1.00 68.81 90 VAL A N 1
ATOM 707 C CA . VAL A 1 90 ? -3.565 -1.683 -10.195 1.00 68.81 90 VAL A CA 1
ATOM 708 C C . VAL A 1 90 ? -5.072 -1.435 -10.156 1.00 68.81 90 VAL A C 1
ATOM 710 O O . VAL A 1 90 ? -5.522 -0.383 -10.605 1.00 68.81 90 VAL A O 1
ATOM 713 N N . ALA A 1 91 ? -5.843 -2.384 -9.629 1.00 76.31 91 ALA A N 1
ATOM 714 C CA . ALA A 1 91 ? -7.253 -2.188 -9.296 1.00 76.31 91 ALA A CA 1
ATOM 715 C C . ALA A 1 91 ? -7.348 -1.932 -7.780 1.00 76.31 91 ALA A C 1
ATOM 717 O O . ALA A 1 91 ? -7.367 -2.898 -7.012 1.00 76.31 91 ALA A O 1
ATOM 718 N N . PRO A 1 92 ? -7.266 -0.667 -7.320 1.00 80.44 92 PRO A N 1
ATOM 719 C CA . PRO A 1 92 ? -7.326 -0.361 -5.897 1.00 80.44 92 PRO A CA 1
ATOM 720 C C . PRO A 1 92 ? -8.724 -0.644 -5.337 1.00 80.44 92 PRO A C 1
ATOM 722 O O . PRO A 1 92 ? -9.714 -0.619 -6.063 1.00 80.44 92 PRO A O 1
ATOM 725 N N . LEU A 1 93 ? -8.795 -0.886 -4.028 1.00 85.19 93 LEU A N 1
ATOM 726 C CA . LEU A 1 93 ? -10.065 -0.821 -3.310 1.00 85.19 93 LEU A CA 1
ATOM 727 C C . LEU A 1 93 ? -10.445 0.645 -3.131 1.00 85.19 93 LEU A C 1
ATOM 729 O O . LEU A 1 93 ? -9.598 1.452 -2.736 1.00 85.19 93 LEU A O 1
ATOM 733 N N . ASP A 1 94 ? -11.713 0.969 -3.353 1.00 84.25 94 ASP A N 1
ATOM 734 C CA . ASP A 1 94 ? -12.198 2.316 -3.085 1.00 84.25 94 ASP A CA 1
ATOM 735 C C . ASP A 1 94 ? -12.324 2.514 -1.572 1.00 84.25 94 ASP A C 1
ATOM 737 O O . ASP A 1 94 ? -12.955 1.711 -0.877 1.00 84.25 94 ASP A O 1
ATOM 741 N N . GLY A 1 95 ? -11.696 3.573 -1.061 1.00 80.69 95 GLY A N 1
ATOM 742 C CA . GLY A 1 95 ? -11.742 3.952 0.346 1.00 80.69 95 GLY A CA 1
ATOM 743 C C . GLY A 1 95 ? -12.751 5.068 0.594 1.00 80.69 95 GLY A C 1
ATOM 744 O O . GLY A 1 95 ? -12.739 6.077 -0.109 1.00 80.69 95 GLY A O 1
ATOM 745 N N . TYR A 1 96 ? -13.569 4.926 1.636 1.00 79.81 96 TYR A N 1
ATOM 746 C CA . TYR A 1 96 ? -14.518 5.953 2.063 1.00 79.81 96 TYR A CA 1
ATOM 747 C C . TYR A 1 96 ? -14.425 6.182 3.574 1.00 79.81 96 TYR A C 1
ATOM 749 O O . TYR A 1 96 ? -14.306 5.244 4.366 1.00 79.81 96 TYR A O 1
ATOM 757 N N . SER A 1 97 ? -14.473 7.457 3.959 1.00 63.88 97 SER A N 1
ATOM 758 C CA . SER A 1 97 ? -14.773 7.885 5.326 1.00 63.88 97 SER A CA 1
ATOM 759 C C . SER A 1 97 ? -16.287 7.975 5.450 1.00 63.88 97 SER A C 1
ATOM 761 O O . SER A 1 97 ? -16.910 8.622 4.607 1.00 63.88 97 SER A O 1
ATOM 763 N N . GLU A 1 98 ? -16.862 7.359 6.482 1.00 56.25 98 GLU A N 1
ATOM 764 C CA . GLU A 1 98 ? -18.169 7.811 6.985 1.00 56.25 98 GLU A CA 1
ATOM 765 C C . GLU A 1 98 ? -18.078 9.255 7.502 1.00 56.25 98 GLU A C 1
ATOM 767 O O . GLU A 1 98 ? -16.960 9.669 7.910 1.00 56.25 98 GLU A O 1
#

Radius of gyration: 18.57 Å; Cα contacts (8 Å, |Δi|>4): 92; chains: 1; bounding box: 52×37×46 Å